Protein AF-W9YUK5-F1 (afdb_monomer_lite)

Radius of gyration: 24.3 Å; chains: 1; bounding box: 49×26×58 Å

Secondary structure (DSSP, 8-state):
---EEEEEETTTTEEEEEETTT--EEE-S---------S-TT-SSTT--TTGGG-TTS-S--TTS-SB-TTT--B---TTT--

pLDDT: mean 77.4, std 13.74, range [53.72, 94.94]

Organism: NCBI:txid1182542

Foldseek 3Di:
DAAWDWDADPVVRFIWTAGPVPRDIDHDPDPPRDDDDPDPPPPPCPPPDPCVVVDPVNDDDPPPPPLADPVPRHGNADPVPRD

Sequence (83 aa):
SNLLYPKEDRTTSTLLYICKACHATTTHDSACTYRHQLGSTVQETAGVTTDVANDPTVGSAPSELPCFCTLCGNQLKCGQCGR

Structure (mmCIF, N/CA/C/O backbone):
data_AF-W9YUK5-F1
#
_entry.id   AF-W9YUK5-F1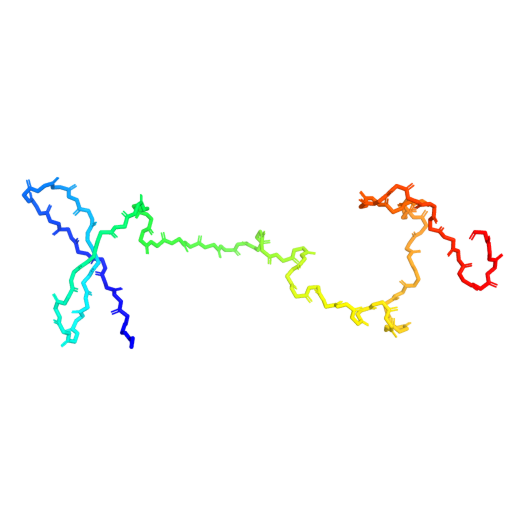
#
loop_
_atom_site.group_PDB
_atom_site.id
_atom_site.type_symbol
_atom_site.label_atom_id
_atom_site.label_alt_id
_atom_site.label_comp_id
_atom_site.label_asym_id
_atom_site.label_entity_id
_atom_site.label_seq_id
_atom_site.pdbx_PDB_ins_code
_atom_site.Cartn_x
_atom_site.Cartn_y
_atom_site.Cartn_z
_atom_site.occupancy
_atom_site.B_iso_or_equiv
_atom_site.auth_seq_id
_atom_site.auth_comp_id
_atom_site.auth_asym_id
_atom_site.auth_atom_id
_atom_site.pdbx_PDB_model_num
ATOM 1 N N . SER A 1 1 ? 10.382 -3.939 16.378 1.00 74.25 1 SER A N 1
ATOM 2 C CA . SER A 1 1 ? 9.265 -3.646 15.457 1.00 74.25 1 SER A CA 1
ATOM 3 C C . SER A 1 1 ? 8.330 -4.840 15.386 1.00 74.25 1 SER A C 1
ATOM 5 O O . SER A 1 1 ? 8.831 -5.953 15.334 1.00 74.25 1 SER A O 1
ATOM 7 N N . ASN A 1 2 ? 7.011 -4.631 15.436 1.00 86.50 2 ASN A N 1
ATOM 8 C CA . ASN A 1 2 ? 5.978 -5.678 15.363 1.00 86.50 2 ASN A CA 1
ATOM 9 C C . ASN A 1 2 ? 4.981 -5.351 14.238 1.00 86.50 2 ASN A C 1
ATOM 11 O O . ASN A 1 2 ? 4.830 -4.182 13.890 1.00 86.50 2 ASN A O 1
ATOM 15 N N . LEU A 1 3 ? 4.287 -6.363 13.706 1.00 92.06 3 LEU A N 1
ATOM 16 C CA . LEU A 1 3 ? 3.218 -6.176 12.718 1.00 92.06 3 LEU A CA 1
ATOM 17 C C . LEU A 1 3 ? 1.977 -5.539 13.372 1.00 92.06 3 LEU A C 1
ATOM 19 O O . LEU A 1 3 ? 1.531 -5.992 14.432 1.00 92.06 3 LEU A O 1
ATOM 23 N N . LEU A 1 4 ?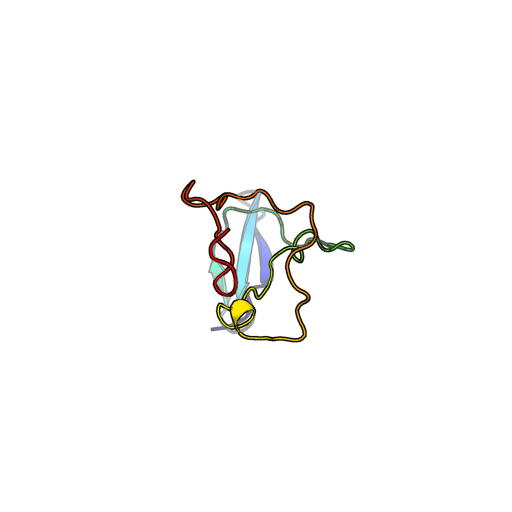 1.419 -4.510 12.730 1.00 94.50 4 LEU A N 1
ATOM 24 C CA . LEU A 1 4 ? 0.201 -3.829 13.172 1.00 94.50 4 LEU A CA 1
ATOM 25 C C . LEU A 1 4 ? -1.027 -4.361 12.427 1.00 94.50 4 LEU A C 1
ATOM 27 O O . LEU A 1 4 ? -0.959 -4.654 11.236 1.00 94.50 4 LEU A O 1
ATOM 31 N N . TYR A 1 5 ? -2.154 -4.454 13.127 1.00 94.12 5 TYR A N 1
ATOM 32 C CA . TYR A 1 5 ? -3.407 -4.991 12.601 1.00 94.12 5 TYR A CA 1
ATOM 33 C C . TYR A 1 5 ? -4.483 -3.905 12.552 1.00 94.12 5 TYR A C 1
ATOM 35 O O . TYR A 1 5 ? -4.605 -3.155 13.524 1.00 94.12 5 TYR A O 1
ATOM 43 N N . PRO A 1 6 ? -5.282 -3.826 11.476 1.00 94.31 6 PRO A N 1
ATOM 44 C CA . PRO A 1 6 ? -6.356 -2.847 11.376 1.00 94.31 6 PRO A CA 1
ATOM 45 C C . PRO A 1 6 ? -7.443 -3.107 12.431 1.00 94.31 6 PRO A C 1
ATOM 47 O O . PRO A 1 6 ? -7.832 -4.251 12.677 1.00 94.31 6 PRO A O 1
ATOM 50 N N . LYS A 1 7 ? -7.930 -2.035 13.058 1.00 93.50 7 LYS A N 1
ATOM 51 C CA . LYS A 1 7 ? -8.992 -2.017 14.068 1.00 93.50 7 LYS A CA 1
ATOM 52 C C . LYS A 1 7 ? -9.815 -0.737 13.918 1.00 93.50 7 LYS A C 1
ATOM 54 O O . LYS A 1 7 ? -9.258 0.348 13.829 1.00 93.50 7 LYS A O 1
ATOM 59 N N . GLU A 1 8 ? -11.134 -0.862 13.936 1.00 94.06 8 GLU A N 1
ATOM 60 C CA . GLU A 1 8 ? -12.050 0.283 13.928 1.00 94.06 8 GLU A CA 1
ATOM 61 C C . GLU A 1 8 ? -12.188 0.899 15.334 1.00 94.06 8 GLU A C 1
ATOM 63 O O . GLU A 1 8 ? -12.385 0.175 16.318 1.00 94.06 8 GLU A O 1
ATOM 68 N N . ASP A 1 9 ? -12.127 2.230 15.430 1.00 93.50 9 ASP A N 1
ATOM 69 C CA . ASP A 1 9 ? -12.631 2.987 16.579 1.00 93.50 9 ASP A CA 1
ATOM 70 C C . ASP A 1 9 ? -14.065 3.456 16.308 1.00 93.50 9 ASP A C 1
ATOM 72 O O . ASP A 1 9 ? -14.309 4.373 15.526 1.00 93.50 9 ASP A O 1
ATOM 76 N N . ARG A 1 10 ? -15.025 2.838 17.003 1.00 93.56 10 ARG A N 1
ATOM 77 C CA . ARG A 1 10 ? -16.465 3.076 16.815 1.00 93.56 10 ARG A CA 1
ATOM 78 C C . ARG A 1 10 ? -16.934 4.447 17.299 1.00 93.56 10 ARG A C 1
ATOM 80 O O . ARG A 1 10 ? -18.020 4.871 16.923 1.00 93.56 10 ARG A O 1
ATOM 87 N N . THR A 1 11 ? -16.166 5.119 18.155 1.00 94.94 11 THR A N 1
ATOM 88 C CA . THR A 1 11 ? -16.559 6.432 18.693 1.00 94.94 11 THR A CA 1
ATOM 89 C C . THR A 1 11 ? -16.303 7.547 17.688 1.00 94.94 11 THR A C 1
ATOM 91 O O . THR A 1 11 ? -17.121 8.449 17.533 1.00 94.94 11 THR A O 1
ATOM 94 N N . THR A 1 12 ? -15.191 7.446 16.964 1.00 92.94 12 THR A N 1
ATOM 95 C CA . THR A 1 12 ? -14.759 8.420 15.958 1.00 92.94 12 THR A CA 1
ATOM 96 C C . THR A 1 12 ? -15.024 7.950 14.528 1.00 92.94 12 THR A C 1
ATOM 98 O O . THR A 1 12 ? -14.905 8.743 13.600 1.00 92.94 12 THR A O 1
ATOM 101 N N . SER A 1 13 ? -15.415 6.682 14.343 1.00 91.69 13 SER A N 1
ATOM 102 C CA . SER A 1 13 ? -15.556 6.021 13.037 1.00 91.69 13 SER A CA 1
ATOM 103 C C . SER A 1 13 ? -14.261 6.080 12.215 1.00 91.69 13 SER A C 1
ATOM 105 O O . SER A 1 13 ? -14.284 6.338 11.012 1.00 91.69 13 SER A O 1
ATOM 107 N N . THR A 1 14 ? -13.116 5.868 12.874 1.00 91.75 14 THR A N 1
ATOM 108 C CA . THR A 1 14 ? -11.786 5.937 12.247 1.00 91.75 14 THR A CA 1
ATOM 109 C C . THR A 1 14 ? -11.077 4.583 12.220 1.00 91.75 14 THR A C 1
ATOM 111 O O . THR A 1 14 ? -11.293 3.716 13.072 1.00 91.75 14 THR A O 1
ATOM 114 N N . LEU A 1 15 ? -10.213 4.394 11.217 1.00 92.88 15 LEU A N 1
ATOM 115 C CA . LEU A 1 15 ? -9.343 3.225 11.097 1.00 92.88 15 LEU A CA 1
ATOM 116 C C . LEU A 1 15 ? -8.057 3.441 11.904 1.00 92.88 15 LEU A C 1
ATOM 118 O O . LEU A 1 15 ? -7.288 4.365 11.638 1.00 92.88 15 LEU A O 1
ATOM 122 N N . LEU A 1 16 ? -7.795 2.537 12.843 1.00 94.19 16 LEU A N 1
ATOM 123 C CA . LEU A 1 16 ? -6.563 2.467 13.620 1.00 94.19 16 LEU A CA 1
ATOM 124 C C . LEU A 1 16 ? -5.785 1.197 13.285 1.00 94.19 16 LEU A C 1
ATOM 126 O O . LEU A 1 16 ? -6.336 0.199 12.827 1.00 94.19 16 LEU A O 1
ATOM 130 N N . TYR A 1 17 ? -4.494 1.213 13.587 1.00 94.50 17 TYR A N 1
ATOM 131 C CA . TYR A 1 17 ? -3.615 0.056 13.505 1.00 94.50 17 TYR A CA 1
ATOM 132 C C . TYR A 1 17 ? -3.049 -0.256 14.890 1.00 94.50 17 TYR A C 1
ATOM 134 O O . TYR A 1 17 ? -2.423 0.602 15.514 1.00 94.50 17 TYR A O 1
ATOM 142 N N . ILE A 1 18 ? -3.286 -1.477 15.380 1.00 94.62 18 ILE A N 1
ATOM 143 C CA . ILE A 1 18 ? -2.906 -1.932 16.723 1.00 94.62 18 ILE A CA 1
ATOM 144 C C . ILE A 1 18 ? -1.879 -3.065 16.678 1.00 94.62 18 ILE A C 1
ATOM 146 O O . ILE A 1 18 ? -2.011 -4.034 15.928 1.00 94.62 18 ILE A O 1
ATOM 150 N N . CYS A 1 19 ? -0.862 -2.982 17.530 1.00 94.50 19 CYS A N 1
ATOM 151 C CA . CYS A 1 19 ? 0.052 -4.092 17.775 1.00 94.50 19 CYS A CA 1
ATOM 152 C C . CYS A 1 19 ? -0.593 -5.117 18.718 1.00 94.50 19 CYS A C 1
ATOM 154 O O . CYS A 1 19 ? -0.950 -4.778 19.845 1.00 94.50 19 CYS A O 1
ATOM 156 N N . LYS A 1 20 ? -0.667 -6.394 18.320 1.00 92.50 20 LYS A N 1
ATOM 157 C CA . LYS A 1 20 ? -1.187 -7.465 19.197 1.00 92.50 20 LYS A CA 1
ATOM 158 C C . LYS A 1 20 ? -0.286 -7.774 20.397 1.00 92.50 20 LYS A C 1
ATOM 160 O O . LYS A 1 20 ? -0.783 -8.234 21.414 1.00 92.50 20 LYS A O 1
ATOM 165 N N . ALA A 1 21 ? 1.022 -7.541 20.284 1.00 94.12 21 ALA A N 1
ATOM 166 C CA . ALA A 1 21 ? 1.975 -7.882 21.341 1.00 94.12 21 ALA A CA 1
ATOM 167 C C . ALA A 1 21 ? 2.029 -6.832 22.463 1.00 94.12 21 ALA A C 1
ATOM 169 O O . ALA A 1 21 ? 2.179 -7.186 23.626 1.00 94.12 21 ALA A O 1
ATOM 170 N N . CYS A 1 22 ? 1.914 -5.542 22.128 1.00 93.25 22 CYS A N 1
ATOM 171 C CA . CYS A 1 22 ? 2.093 -4.449 23.092 1.00 93.25 22 CYS A CA 1
ATOM 172 C C . CYS A 1 22 ? 0.913 -3.474 23.187 1.00 93.25 22 CYS A C 1
ATOM 174 O O . CYS A 1 22 ? 0.991 -2.525 23.957 1.00 93.25 22 CYS A O 1
ATOM 176 N N . HIS A 1 23 ? -0.165 -3.682 22.425 1.00 90.56 23 HIS A N 1
ATOM 177 C CA . HIS A 1 23 ? -1.377 -2.850 22.431 1.00 90.56 23 HIS A CA 1
ATOM 178 C C . HIS A 1 23 ? -1.180 -1.377 22.031 1.00 90.56 23 HIS A C 1
ATOM 180 O O . HIS A 1 23 ? -2.114 -0.587 22.144 1.00 90.56 23 HIS A O 1
ATOM 186 N N . ALA A 1 24 ? -0.008 -1.003 21.509 1.00 92.38 24 ALA A N 1
ATOM 187 C CA . ALA A 1 24 ? 0.213 0.318 20.928 1.00 92.38 24 ALA A CA 1
ATOM 188 C C . ALA A 1 24 ? -0.678 0.530 19.692 1.00 92.38 24 ALA A C 1
ATOM 190 O O . ALA A 1 24 ? -0.816 -0.377 18.864 1.00 92.38 24 ALA A O 1
ATOM 191 N N . THR A 1 25 ? -1.250 1.728 19.566 1.00 92.00 25 THR A N 1
ATOM 192 C CA . THR A 1 25 ? -2.179 2.131 18.500 1.00 92.00 25 THR A CA 1
ATOM 193 C C . THR A 1 25 ? -1.624 3.294 17.687 1.00 92.00 25 THR A C 1
ATOM 195 O O . THR A 1 25 ? -0.998 4.193 18.240 1.00 92.00 25 THR A O 1
ATOM 198 N N . THR A 1 26 ? -1.891 3.297 16.384 1.00 91.00 26 THR A N 1
ATOM 199 C CA . THR A 1 26 ? -1.462 4.342 15.439 1.00 91.00 26 THR A CA 1
ATOM 200 C C . THR A 1 26 ? -2.575 4.649 14.438 1.00 91.00 26 THR A C 1
ATOM 202 O O . THR A 1 26 ? -3.371 3.766 14.113 1.00 91.00 26 THR A O 1
ATOM 205 N N . THR A 1 27 ? -2.648 5.893 13.968 1.00 90.56 27 THR A N 1
ATOM 206 C CA . THR A 1 27 ? -3.531 6.320 12.872 1.00 90.56 27 THR A CA 1
ATOM 207 C C . THR A 1 27 ?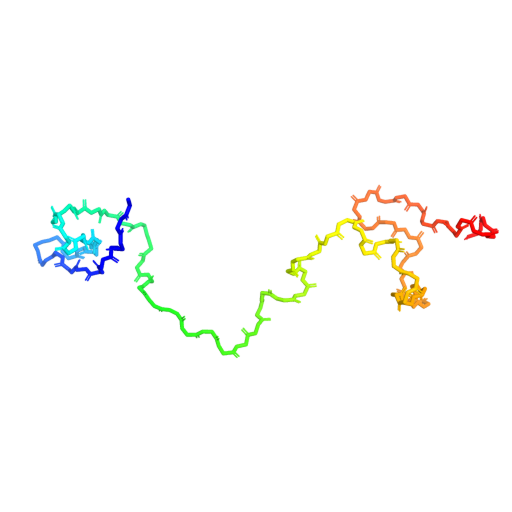 -2.809 6.176 11.535 1.00 90.56 27 THR A C 1
ATOM 209 O O . THR A 1 27 ? -1.579 6.197 11.485 1.00 90.56 27 THR A O 1
ATOM 212 N N . HIS A 1 28 ? -3.561 6.031 10.445 1.00 83.19 28 HIS A N 1
ATOM 213 C CA . HIS A 1 28 ? -2.984 5.964 9.106 1.00 83.19 28 HIS A CA 1
ATOM 214 C C . HIS A 1 28 ? -3.829 6.760 8.112 1.00 83.19 28 HIS A C 1
ATOM 216 O O . HIS A 1 28 ? -5.054 6.695 8.151 1.00 83.19 28 HIS A O 1
ATOM 222 N N . ASP A 1 29 ? -3.166 7.473 7.201 1.00 84.50 29 ASP A N 1
ATOM 223 C CA . ASP A 1 29 ? -3.829 8.309 6.191 1.00 84.50 29 ASP A CA 1
ATOM 224 C C . ASP A 1 29 ? -4.635 7.507 5.160 1.00 84.50 29 ASP A C 1
ATOM 226 O O . ASP A 1 29 ? -5.589 8.012 4.572 1.00 84.50 29 ASP A O 1
ATOM 230 N N . SER A 1 30 ? -4.258 6.248 4.919 1.00 86.25 30 SER A N 1
ATOM 231 C CA . SER A 1 30 ? -4.921 5.405 3.926 1.00 86.25 30 SER A CA 1
ATOM 232 C C . SER A 1 30 ? -5.931 4.454 4.570 1.00 86.25 30 SER A C 1
ATOM 234 O O . SER A 1 30 ? -5.615 3.722 5.508 1.00 86.25 30 SER A O 1
ATOM 236 N N . ALA A 1 31 ? -7.142 4.411 4.010 1.00 87.62 31 ALA A N 1
ATOM 237 C CA . ALA A 1 31 ? -8.179 3.447 4.388 1.00 87.62 31 ALA A CA 1
ATOM 238 C C . ALA A 1 31 ? -7.989 2.062 3.732 1.00 87.62 31 ALA A C 1
ATOM 240 O O . ALA A 1 31 ? -8.746 1.129 3.997 1.00 87.62 31 ALA A O 1
ATOM 241 N N . CYS A 1 32 ? -6.995 1.916 2.850 1.00 90.69 32 CYS A N 1
ATOM 242 C CA . CYS A 1 32 ? -6.734 0.675 2.131 1.00 90.69 32 CYS A CA 1
ATOM 243 C C . CYS A 1 32 ? -6.022 -0.334 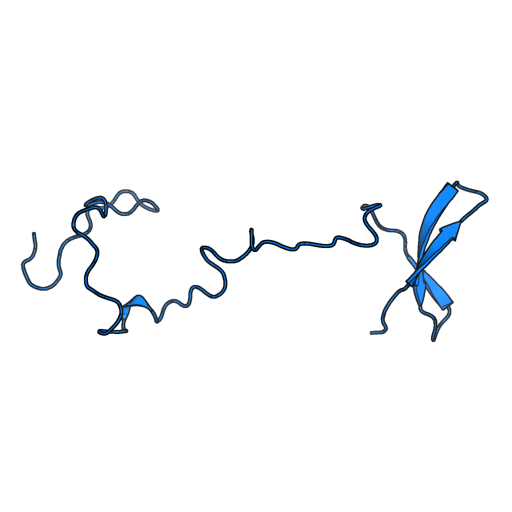3.043 1.00 90.69 32 CYS A C 1
ATOM 245 O O . CYS A 1 32 ? -4.805 -0.299 3.189 1.00 90.69 32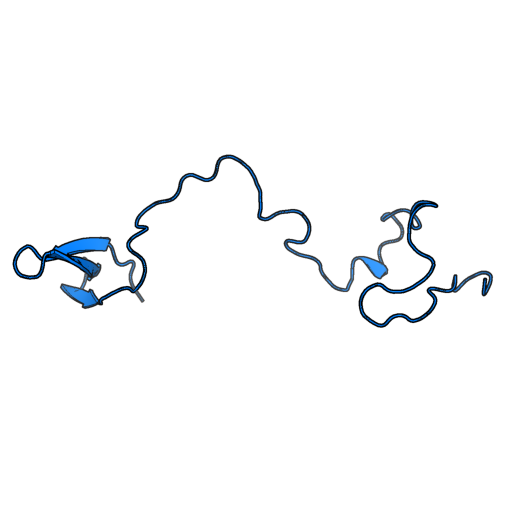 CYS A O 1
ATOM 247 N N . THR A 1 33 ? -6.780 -1.261 3.627 1.00 92.69 33 THR A N 1
ATOM 248 C CA . THR A 1 33 ? -6.241 -2.332 4.486 1.00 92.69 33 THR A CA 1
ATOM 249 C C . THR A 1 33 ? -5.685 -3.512 3.692 1.00 92.69 33 THR A C 1
ATOM 251 O O . THR A 1 33 ? -4.759 -4.184 4.140 1.00 92.69 33 THR A O 1
ATOM 254 N N . TYR A 1 34 ? -6.249 -3.776 2.512 1.00 92.88 34 TYR A N 1
ATOM 255 C CA . TYR A 1 34 ? -5.863 -4.885 1.653 1.00 92.88 34 TYR A CA 1
ATOM 256 C C . TYR A 1 34 ? -6.103 -4.542 0.184 1.00 92.88 34 TYR A C 1
ATOM 258 O O . TYR A 1 34 ? -7.141 -3.988 -0.179 1.00 92.88 34 TYR A O 1
ATOM 266 N N . ARG A 1 35 ? -5.153 -4.924 -0.671 1.00 90.25 35 ARG A N 1
ATOM 267 C CA . ARG A 1 35 ? -5.270 -4.819 -2.124 1.00 90.25 35 ARG A CA 1
ATOM 268 C C . ARG A 1 35 ? -4.809 -6.123 -2.759 1.00 90.25 35 ARG A C 1
ATOM 270 O O . ARG A 1 35 ? -3.651 -6.503 -2.620 1.00 90.25 35 ARG A O 1
ATOM 277 N N . HIS A 1 36 ? -5.700 -6.776 -3.497 1.00 88.62 36 HIS A N 1
ATOM 278 C CA . HIS A 1 36 ? -5.342 -7.929 -4.315 1.00 88.62 36 HIS A CA 1
ATOM 279 C C . HIS A 1 36 ? -4.929 -7.453 -5.711 1.00 88.62 36 HIS A C 1
ATOM 281 O O . HIS A 1 36 ? -5.767 -6.993 -6.484 1.00 88.62 36 HIS A O 1
ATOM 287 N N . GLN A 1 37 ? -3.636 -7.518 -6.032 1.00 83.31 37 GLN A N 1
ATOM 288 C CA . GLN A 1 37 ? -3.127 -7.202 -7.369 1.00 83.31 37 GLN A CA 1
ATOM 289 C C . GLN A 1 37 ? -2.755 -8.499 -8.088 1.00 83.31 37 GLN A C 1
ATOM 291 O O . GLN A 1 37 ? -1.761 -9.129 -7.752 1.00 83.31 37 GLN A O 1
ATOM 296 N N . LEU A 1 38 ? -3.577 -8.888 -9.066 1.00 81.38 38 LEU A N 1
ATOM 297 C CA . LEU A 1 38 ? -3.387 -10.095 -9.882 1.00 81.38 38 LEU A CA 1
A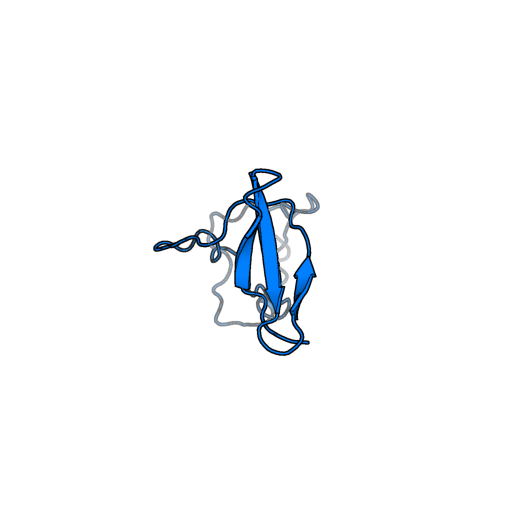TOM 298 C C . LEU A 1 38 ? -2.431 -9.880 -11.068 1.00 81.38 38 LEU A C 1
ATOM 300 O O . LEU A 1 38 ? -1.886 -10.844 -11.595 1.00 81.38 38 LEU A O 1
ATOM 304 N N . GLY A 1 39 ? -2.243 -8.626 -11.495 1.00 71.38 39 GLY A N 1
ATOM 305 C CA . GLY A 1 39 ? -1.359 -8.235 -12.594 1.00 71.38 39 GLY A CA 1
ATOM 306 C C . GLY A 1 39 ? -0.239 -7.308 -12.124 1.00 71.38 39 GLY A C 1
ATOM 307 O O . GLY A 1 39 ? -0.436 -6.473 -11.236 1.00 71.38 39 GLY A O 1
ATOM 308 N N . SER A 1 40 ? 0.939 -7.438 -12.730 1.00 65.69 40 SER A N 1
ATOM 309 C CA . SER A 1 40 ? 2.126 -6.664 -12.381 1.00 65.69 40 SER A CA 1
ATOM 310 C C . SER A 1 40 ? 2.126 -5.292 -13.060 1.00 65.69 40 SER A C 1
ATOM 312 O O . SER A 1 40 ? 2.753 -5.093 -14.095 1.00 65.69 40 SER A O 1
ATOM 314 N N . THR A 1 41 ? 1.515 -4.283 -12.442 1.00 56.97 41 THR A N 1
ATOM 315 C CA . THR A 1 41 ? 1.861 -2.883 -12.773 1.00 56.97 41 THR A CA 1
ATOM 316 C C . THR A 1 41 ? 3.230 -2.478 -12.199 1.00 56.97 41 THR A C 1
ATOM 318 O O . THR A 1 41 ? 3.607 -1.317 -12.273 1.00 56.97 41 THR A O 1
ATOM 321 N N . VAL A 1 42 ? 3.963 -3.413 -11.578 1.00 59.75 42 VAL A N 1
ATOM 322 C CA . VAL A 1 42 ? 5.202 -3.183 -10.809 1.00 59.75 42 VAL A CA 1
ATOM 323 C C . VAL A 1 42 ? 6.409 -3.881 -11.457 1.00 59.75 42 VAL A C 1
ATOM 325 O O . VAL A 1 42 ? 7.355 -4.224 -10.769 1.00 59.75 42 VAL A O 1
ATOM 328 N N . GLN A 1 43 ? 6.411 -4.153 -12.767 1.00 57.56 43 GLN A N 1
ATOM 329 C CA . GLN A 1 43 ? 7.491 -4.969 -13.357 1.00 57.56 43 GLN A CA 1
ATOM 330 C C . GLN A 1 43 ? 8.070 -4.498 -14.688 1.00 57.56 43 GLN A C 1
ATOM 332 O O . GLN A 1 43 ? 8.844 -5.244 -15.272 1.00 57.56 43 GLN A O 1
ATOM 337 N N . GLU A 1 44 ? 7.812 -3.274 -15.152 1.00 58.31 44 GLU A N 1
ATOM 338 C CA . GLU A 1 44 ? 8.552 -2.810 -16.339 1.00 58.31 44 GLU A CA 1
ATOM 339 C C . GLU A 1 44 ? 9.973 -2.321 -15.996 1.00 58.31 44 GLU A C 1
ATOM 341 O O . GLU A 1 44 ? 10.844 -2.279 -16.855 1.00 58.31 44 GLU A O 1
ATOM 346 N N . THR A 1 45 ? 10.253 -1.984 -14.728 1.00 62.28 45 THR A N 1
ATOM 347 C CA . THR A 1 45 ? 11.565 -1.439 -14.304 1.00 62.28 45 THR A CA 1
ATOM 348 C C . THR A 1 45 ? 11.973 -1.867 -12.886 1.00 62.28 45 THR A C 1
ATOM 350 O O . THR A 1 45 ? 12.853 -1.266 -12.267 1.00 62.28 45 THR A O 1
ATOM 353 N N . ALA A 1 46 ? 11.317 -2.880 -12.313 1.00 61.50 46 ALA A N 1
ATOM 354 C CA . ALA A 1 46 ? 11.669 -3.349 -10.975 1.00 61.50 46 ALA A CA 1
ATOM 355 C C . ALA A 1 46 ? 13.025 -4.060 -11.005 1.00 61.50 46 ALA A C 1
ATOM 357 O O . ALA A 1 46 ? 13.198 -5.039 -11.725 1.00 61.50 46 ALA A O 1
ATOM 358 N N . GLY A 1 47 ? 13.975 -3.567 -10.209 1.00 63.97 47 GLY A N 1
ATOM 359 C CA . GLY A 1 47 ? 15.318 -4.138 -10.151 1.00 63.97 47 GLY A CA 1
ATOM 360 C C . GLY A 1 47 ? 16.206 -3.772 -11.340 1.00 63.97 47 GLY A C 1
ATOM 361 O O . GLY A 1 47 ? 17.116 -4.533 -11.639 1.00 63.97 47 GLY A O 1
ATOM 362 N N . VAL A 1 48 ? 15.980 -2.631 -12.010 1.00 66.00 48 VAL A N 1
ATOM 363 C CA . VAL A 1 48 ? 16.996 -2.083 -12.922 1.00 66.00 48 VAL A CA 1
ATOM 364 C C . VAL A 1 48 ? 18.253 -1.781 -12.122 1.00 66.00 48 VAL A C 1
ATOM 366 O O . VAL A 1 48 ? 18.313 -0.840 -11.330 1.00 66.00 48 VAL A O 1
ATOM 369 N N . THR A 1 49 ? 19.249 -2.628 -12.319 1.00 69.38 49 THR A N 1
ATOM 370 C CA . THR A 1 49 ? 20.581 -2.493 -11.762 1.00 69.38 49 THR A CA 1
ATOM 371 C C . THR A 1 49 ? 21.495 -1.875 -12.822 1.00 69.38 49 THR A C 1
ATOM 373 O O . THR A 1 49 ? 21.312 -2.047 -14.028 1.00 69.38 49 THR A O 1
ATOM 376 N N . THR A 1 50 ? 22.468 -1.071 -12.396 1.00 73.06 50 THR A N 1
ATOM 377 C CA . THR A 1 50 ? 23.331 -0.306 -13.316 1.00 73.06 50 THR A CA 1
ATOM 378 C C . THR A 1 50 ? 24.320 -1.176 -14.098 1.00 73.06 50 THR A C 1
ATOM 380 O O . THR A 1 50 ? 24.975 -0.693 -15.015 1.00 73.06 50 THR A O 1
ATOM 383 N N . ASP A 1 51 ? 24.454 -2.446 -13.730 1.00 69.31 51 ASP A N 1
ATOM 384 C CA . ASP A 1 51 ? 25.323 -3.456 -14.334 1.00 69.31 51 ASP A CA 1
ATOM 385 C C . ASP A 1 51 ? 24.693 -4.177 -15.535 1.00 69.31 51 ASP A C 1
ATOM 387 O O . ASP A 1 51 ? 25.431 -4.796 -16.297 1.00 69.31 51 ASP A O 1
ATOM 391 N N . VAL A 1 52 ? 23.384 -4.025 -15.783 1.00 72.62 52 VAL A N 1
ATOM 392 C CA . VAL A 1 52 ? 22.718 -4.558 -16.991 1.00 72.62 52 VAL A CA 1
ATOM 393 C C . VAL A 1 52 ? 23.382 -4.039 -18.276 1.00 72.62 52 VAL A C 1
ATOM 395 O O . VAL A 1 52 ? 23.449 -4.750 -19.271 1.00 72.62 52 VAL A O 1
ATOM 398 N N . ALA A 1 53 ? 23.951 -2.827 -18.251 1.00 69.00 53 ALA A N 1
ATOM 399 C CA . ALA A 1 53 ? 24.689 -2.255 -19.381 1.00 69.00 53 ALA A CA 1
ATOM 400 C C . ALA A 1 53 ? 25.988 -3.011 -19.731 1.00 69.00 53 ALA A C 1
ATOM 402 O O . ALA A 1 53 ? 26.507 -2.849 -20.834 1.00 69.00 53 ALA A O 1
ATOM 403 N N . ASN A 1 54 ? 26.521 -3.812 -18.803 1.00 72.88 54 ASN A N 1
ATOM 404 C CA . ASN A 1 54 ? 27.754 -4.576 -18.989 1.00 72.88 54 ASN A CA 1
ATOM 405 C C . ASN A 1 54 ? 27.497 -6.028 -19.421 1.00 72.88 54 ASN A C 1
ATOM 407 O O . ASN A 1 54 ? 28.459 -6.758 -19.657 1.00 72.88 54 ASN A O 1
ATOM 411 N N . ASP A 1 55 ? 26.236 -6.462 -19.502 1.00 74.50 55 ASP A N 1
ATOM 412 C CA . ASP A 1 55 ? 25.878 -7.831 -19.863 1.00 74.50 55 ASP A CA 1
ATOM 413 C C . ASP A 1 55 ? 25.800 -7.981 -21.400 1.00 74.50 55 ASP A C 1
ATOM 415 O O . ASP A 1 55 ? 24.896 -7.433 -22.035 1.00 74.50 55 ASP A O 1
ATOM 419 N N . PRO A 1 56 ? 26.723 -8.737 -22.028 1.00 68.25 56 PRO A N 1
ATOM 420 C CA . PRO A 1 56 ? 26.762 -8.911 -23.480 1.00 68.25 56 PRO A CA 1
ATOM 421 C C . PRO A 1 56 ? 25.617 -9.780 -24.031 1.00 68.25 56 PRO A C 1
ATOM 423 O O . PRO A 1 56 ? 25.473 -9.884 -25.249 1.00 68.25 56 PRO A O 1
ATOM 426 N N . THR A 1 57 ? 24.827 -10.433 -23.170 1.00 73.19 57 THR A N 1
ATOM 427 C CA . THR A 1 57 ? 23.656 -11.241 -23.553 1.00 73.19 57 THR A CA 1
ATOM 428 C C . THR A 1 57 ? 22.379 -10.412 -23.674 1.00 73.19 57 THR A C 1
ATOM 430 O O . THR A 1 57 ? 21.428 -10.830 -24.339 1.00 73.19 57 THR A O 1
ATOM 433 N N . VAL A 1 58 ? 22.374 -9.207 -23.095 1.00 70.06 58 VAL A N 1
ATOM 434 C CA . VAL A 1 58 ? 21.326 -8.208 -23.290 1.00 70.06 58 VAL A CA 1
ATOM 435 C C . VAL A 1 58 ? 21.561 -7.627 -24.680 1.00 70.06 58 VAL A C 1
ATOM 437 O O . VAL A 1 58 ? 22.436 -6.789 -24.881 1.00 70.06 58 VAL A O 1
ATOM 440 N N . GLY A 1 59 ? 20.864 -8.188 -25.672 1.00 61.19 59 GLY A N 1
ATOM 441 C CA . GLY A 1 59 ? 21.098 -7.909 -27.088 1.00 61.19 59 GLY A CA 1
ATOM 442 C C . GLY A 1 59 ? 21.252 -6.416 -27.386 1.00 61.19 59 GLY A C 1
ATOM 443 O O . GLY A 1 59 ? 20.586 -5.574 -26.781 1.00 61.19 59 GLY A O 1
ATOM 444 N N . SER A 1 60 ? 22.145 -6.088 -28.324 1.00 61.62 60 SER A N 1
ATOM 445 C CA . SER A 1 60 ? 22.338 -4.714 -28.788 1.00 61.62 60 SER A CA 1
ATOM 446 C C . SER A 1 60 ? 20.983 -4.108 -29.142 1.00 61.62 60 SER A C 1
ATOM 448 O O . SER A 1 60 ? 20.196 -4.754 -29.835 1.00 61.62 60 SER A O 1
ATOM 450 N N . ALA A 1 61 ? 20.722 -2.911 -28.612 1.00 57.41 61 ALA A N 1
ATOM 451 C CA . ALA A 1 61 ? 19.472 -2.171 -28.739 1.00 57.41 61 ALA A CA 1
ATOM 452 C C . ALA A 1 61 ? 18.741 -2.455 -30.070 1.00 57.41 61 ALA A C 1
ATOM 454 O O . ALA A 1 61 ? 19.368 -2.320 -31.127 1.00 57.41 61 ALA A O 1
ATOM 455 N N . PRO A 1 62 ? 17.447 -2.839 -30.057 1.00 54.19 62 PRO A N 1
ATOM 456 C CA . PRO A 1 62 ? 16.680 -2.962 -31.292 1.00 54.19 62 PRO A CA 1
ATOM 457 C C . PRO A 1 62 ? 16.776 -1.666 -32.108 1.00 54.19 62 PRO A C 1
ATOM 459 O O . PRO A 1 62 ? 16.903 -0.580 -31.541 1.00 54.19 62 PRO A O 1
ATOM 462 N N . SER A 1 63 ? 16.664 -1.774 -33.435 1.00 54.03 63 SER A N 1
ATOM 463 C CA . SER A 1 63 ? 16.681 -0.661 -34.407 1.00 54.03 63 SER A CA 1
ATOM 464 C C . SER A 1 63 ? 15.654 0.454 -34.151 1.00 54.03 63 SER A C 1
ATOM 466 O O . SER A 1 63 ? 15.642 1.449 -34.866 1.00 54.03 63 SER A O 1
ATOM 468 N N . GLU A 1 64 ? 14.805 0.280 -33.141 1.00 53.72 64 GLU A N 1
ATOM 469 C CA . GLU A 1 64 ? 13.734 1.174 -32.715 1.00 53.72 64 GLU A CA 1
ATOM 470 C C . GLU A 1 64 ? 14.101 2.009 -31.473 1.00 53.72 64 GLU A C 1
ATOM 472 O O . GLU A 1 64 ? 13.275 2.789 -30.997 1.00 53.72 64 GLU A O 1
ATOM 477 N N . LEU A 1 65 ? 15.312 1.866 -30.904 1.00 57.75 65 LEU A N 1
ATOM 478 C CA . LEU A 1 65 ? 15.740 2.778 -29.842 1.00 57.75 65 LEU A CA 1
ATOM 479 C C . LEU A 1 65 ? 15.997 4.173 -30.429 1.00 57.75 65 LEU A C 1
ATOM 481 O O . LEU A 1 65 ? 16.755 4.299 -31.395 1.00 57.75 65 LEU A O 1
ATOM 485 N N . PRO A 1 66 ? 15.434 5.241 -29.837 1.00 60.00 66 PRO A N 1
ATOM 486 C CA . PRO A 1 66 ? 15.751 6.594 -30.259 1.00 60.00 66 PRO A CA 1
ATOM 487 C C . PRO A 1 66 ? 17.264 6.819 -30.159 1.00 60.00 66 PRO A C 1
ATOM 489 O O . PRO A 1 66 ? 17.876 6.515 -29.135 1.00 60.00 66 PRO A O 1
ATOM 492 N N . CYS A 1 67 ? 17.877 7.407 -31.193 1.00 65.25 67 CYS A N 1
ATOM 493 C CA . CYS A 1 67 ? 19.308 7.747 -31.208 1.00 65.25 67 CYS A CA 1
ATOM 494 C C . CYS A 1 67 ? 19.691 8.831 -30.180 1.00 65.25 67 CYS A C 1
ATOM 496 O O . CYS A 1 67 ? 20.744 9.448 -30.296 1.00 65.25 67 CYS A O 1
ATOM 498 N N . PHE A 1 68 ? 18.848 9.112 -29.189 1.00 71.81 68 PHE A N 1
ATOM 499 C CA . PHE A 1 68 ? 19.062 10.083 -28.131 1.00 71.81 68 PHE A CA 1
ATOM 500 C C . PHE A 1 68 ? 18.577 9.522 -26.792 1.00 71.81 68 PHE A C 1
ATOM 502 O O . PHE A 1 68 ? 17.585 8.801 -26.707 1.00 71.81 68 PHE A O 1
ATOM 509 N N . CYS A 1 69 ? 19.287 9.867 -25.726 1.00 70.00 69 CYS A N 1
ATOM 510 C CA . CYS A 1 69 ? 18.938 9.507 -24.366 1.00 70.00 69 CYS A CA 1
ATOM 511 C C . CYS A 1 69 ? 17.667 10.256 -23.952 1.00 70.00 69 CYS A C 1
ATOM 513 O O . CYS A 1 69 ? 17.652 11.485 -23.922 1.00 70.00 69 CYS A O 1
ATOM 515 N N . THR A 1 70 ? 16.614 9.535 -23.575 1.00 75.06 70 THR A N 1
ATOM 516 C CA . THR A 1 70 ? 15.339 10.122 -23.126 1.00 75.06 70 THR A CA 1
ATOM 517 C C . THR A 1 70 ? 15.435 10.824 -21.767 1.00 75.06 70 THR A C 1
ATOM 519 O O . THR A 1 70 ? 14.533 11.574 -21.407 1.00 75.06 70 THR A O 1
ATOM 522 N N . LEU A 1 71 ? 16.533 10.625 -21.027 1.00 74.50 71 LEU A N 1
ATOM 523 C CA . LEU A 1 71 ? 16.767 11.240 -19.719 1.00 74.50 71 LEU A CA 1
ATOM 524 C C . LEU A 1 71 ? 17.512 12.585 -19.806 1.00 74.50 71 LEU A C 1
ATOM 526 O O . LEU A 1 71 ? 17.245 13.485 -19.017 1.00 74.50 71 LEU A O 1
ATOM 530 N N . CYS A 1 72 ? 18.465 12.724 -20.737 1.00 81.69 72 CYS A N 1
ATOM 531 C CA . CYS A 1 72 ? 19.333 13.908 -20.842 1.00 81.69 72 CYS A CA 1
ATOM 532 C C . CYS A 1 72 ? 19.381 14.555 -22.235 1.00 81.69 72 CYS A C 1
ATOM 534 O O . CYS A 1 72 ? 20.034 15.579 -22.404 1.00 81.69 72 CYS A O 1
ATOM 536 N N . GLY A 1 73 ? 18.722 13.970 -23.237 1.00 73.81 73 GLY A N 1
ATOM 537 C CA . GLY A 1 73 ? 18.624 14.512 -24.596 1.00 73.81 73 GLY A CA 1
ATOM 538 C C . GLY A 1 73 ? 19.873 14.345 -25.469 1.00 73.81 73 GLY A C 1
ATOM 539 O O . GLY A 1 73 ? 19.852 14.736 -26.633 1.00 73.81 73 GLY A O 1
ATOM 540 N N . ASN A 1 74 ? 20.956 13.759 -24.952 1.00 79.06 74 ASN A N 1
ATOM 541 C CA . ASN A 1 74 ? 22.197 13.570 -25.709 1.00 79.06 74 ASN A CA 1
ATOM 542 C C . ASN A 1 74 ? 22.101 12.410 -26.702 1.00 79.06 74 ASN A C 1
ATOM 544 O O . ASN A 1 74 ? 21.489 11.389 -26.402 1.00 79.06 74 ASN A O 1
ATOM 548 N N . GLN A 1 75 ? 22.770 12.531 -27.850 1.00 76.69 75 GLN A N 1
ATOM 549 C CA . GLN A 1 75 ? 22.800 11.478 -28.866 1.00 76.69 75 GLN A CA 1
ATOM 550 C C . GLN A 1 75 ? 23.526 10.224 -28.343 1.00 76.69 75 GLN A C 1
ATOM 552 O O . GLN A 1 75 ? 24.676 10.314 -27.906 1.00 76.69 75 GLN A O 1
ATOM 557 N N . LEU A 1 76 ? 22.870 9.062 -28.395 1.00 71.56 76 LEU A N 1
ATOM 558 C CA . LEU A 1 76 ? 23.488 7.773 -28.083 1.00 71.56 76 LEU A CA 1
ATOM 559 C C . LEU A 1 76 ? 24.319 7.349 -29.295 1.00 71.56 76 LEU A C 1
ATOM 561 O O . LEU A 1 76 ? 23.767 7.086 -30.358 1.00 71.56 76 LEU A O 1
ATOM 565 N N . LYS A 1 77 ? 25.645 7.331 -29.145 1.00 68.94 77 LYS A N 1
ATOM 566 C CA . LYS A 1 77 ? 26.579 6.919 -30.202 1.00 68.94 77 LYS A CA 1
ATOM 567 C C . LYS A 1 77 ? 27.103 5.523 -29.918 1.00 68.94 77 LYS A C 1
ATOM 569 O O . LYS A 1 77 ? 27.425 5.207 -28.771 1.00 68.94 77 LYS A O 1
ATOM 574 N N . CYS A 1 78 ? 27.248 4.704 -30.953 1.00 60.22 78 CYS A N 1
ATOM 575 C CA . CYS A 1 78 ? 27.855 3.390 -30.808 1.00 60.22 78 CYS A CA 1
ATOM 576 C C . CYS A 1 78 ? 29.350 3.521 -30.465 1.00 60.22 78 CYS A C 1
ATOM 578 O O . CYS A 1 78 ? 30.118 4.113 -31.222 1.00 60.22 78 CYS A O 1
ATOM 580 N N . GLY A 1 79 ? 29.795 2.927 -29.352 1.00 61.81 79 GLY A N 1
ATOM 581 C CA . GLY A 1 79 ? 31.204 2.958 -28.930 1.00 61.81 79 GLY A CA 1
ATOM 582 C C . GLY A 1 79 ? 32.175 2.214 -29.862 1.00 61.81 79 GLY A C 1
ATOM 583 O O . GLY A 1 79 ? 33.380 2.413 -29.762 1.00 61.81 79 GLY A O 1
ATOM 584 N N . GLN A 1 80 ? 31.662 1.380 -30.775 1.00 61.22 80 GLN A N 1
ATOM 585 C CA . GLN A 1 80 ? 32.455 0.607 -31.742 1.00 61.22 80 GLN A CA 1
ATOM 586 C C . GLN A 1 80 ? 32.618 1.325 -33.093 1.00 61.22 80 GLN A C 1
ATOM 588 O O . GLN A 1 80 ? 33.683 1.251 -33.697 1.00 61.22 80 GLN A O 1
ATOM 593 N N . CYS A 1 81 ? 31.586 2.022 -33.585 1.00 70.06 81 CYS A N 1
ATOM 594 C CA . CYS A 1 81 ? 31.612 2.658 -34.912 1.00 70.06 81 CYS A CA 1
ATOM 595 C C . CYS A 1 81 ? 31.428 4.186 -34.898 1.00 70.06 81 CYS A C 1
ATOM 597 O O . CYS A 1 81 ? 31.516 4.816 -35.952 1.00 70.06 81 CYS A O 1
ATOM 599 N N . GLY A 1 82 ? 31.199 4.797 -33.730 1.00 60.25 82 GLY A N 1
ATOM 600 C CA . GLY A 1 82 ? 31.140 6.251 -33.533 1.00 60.25 82 GLY A CA 1
ATOM 601 C C . GLY A 1 82 ? 29.968 6.966 -34.216 1.00 60.25 82 GLY A C 1
ATOM 602 O O . GLY A 1 82 ? 29.893 8.196 -34.145 1.00 60.25 82 GLY A O 1
ATOM 603 N N . ARG A 1 83 ? 29.081 6.213 -34.873 1.00 56.59 83 ARG A N 1
ATOM 604 C CA . ARG A 1 83 ? 27.812 6.679 -35.435 1.00 56.59 83 ARG A CA 1
ATOM 605 C C . ARG A 1 83 ? 26.661 6.345 -34.500 1.00 56.59 83 ARG A C 1
ATOM 607 O O . ARG A 1 83 ? 26.751 5.314 -33.793 1.00 56.59 83 ARG A O 1
#